Protein AF-A0A8T5NDA1-F1 (afdb_monomer_lite)

Radius of gyration: 12.28 Å; chains: 1; bounding box: 22×23×36 Å

Sequence (57 aa):
MQKRKSLKKEDAVIGAFTEWVGAKYLISENRHFLKLNVKDFEVLSAKQFLVRFKVPE

Foldseek 3Di:
DDPPPDDDPVRVVVVVVCQVVQPQEDEDPDPVQVPDDDDRHYYHYPVRVCVVVVPDD

Structure (mmCIF, N/CA/C/O backbone):
data_AF-A0A8T5NDA1-F1
#
_entry.id   AF-A0A8T5NDA1-F1
#
loop_
_atom_site.group_PDB
_atom_site.id
_atom_site.type_symbol
_atom_site.label_atom_id
_atom_site.label_alt_id
_atom_site.label_comp_id
_atom_site.label_asym_id
_atom_site.label_entity_id
_atom_site.label_seq_id
_atom_site.pdbx_PDB_ins_code
_atom_site.Cartn_x
_atom_site.Cartn_y
_atom_site.Cartn_z
_atom_site.occupancy
_atom_site.B_iso_or_equiv
_atom_site.auth_seq_id
_atom_site.auth_comp_id
_atom_site.auth_asym_id
_atom_site.auth_atom_id
_atom_site.pdbx_PDB_model_num
ATOM 1 N N . MET A 1 1 ? 11.090 17.079 -16.401 1.00 34.12 1 MET A N 1
ATOM 2 C CA . MET A 1 1 ? 10.880 15.634 -16.655 1.00 34.12 1 MET A CA 1
ATOM 3 C C . MET A 1 1 ? 11.146 14.862 -15.366 1.00 34.12 1 MET A C 1
ATOM 5 O O . MET A 1 1 ? 12.289 14.822 -14.927 1.00 34.12 1 MET A O 1
ATOM 9 N N . GLN A 1 2 ? 10.118 14.328 -14.694 1.00 40.34 2 GLN A N 1
ATOM 10 C CA . GLN A 1 2 ? 10.317 13.523 -13.479 1.00 40.34 2 GLN A CA 1
ATOM 11 C C . GLN A 1 2 ? 10.958 12.181 -13.858 1.00 40.34 2 GLN A C 1
ATOM 13 O O . GLN A 1 2 ? 10.398 11.425 -14.651 1.00 40.34 2 GLN A O 1
ATOM 18 N N . LYS A 1 3 ? 12.156 11.909 -13.321 1.00 37.59 3 LYS A N 1
ATOM 19 C CA . LYS A 1 3 ? 12.852 10.623 -13.459 1.00 37.59 3 LYS A CA 1
ATOM 20 C C . LYS A 1 3 ? 11.924 9.515 -12.955 1.00 37.59 3 LYS A C 1
ATOM 22 O O . LYS A 1 3 ? 11.706 9.409 -11.750 1.00 37.59 3 LYS A O 1
ATOM 27 N N . ARG A 1 4 ? 11.408 8.680 -13.862 1.00 48.66 4 ARG A N 1
ATOM 28 C CA . ARG A 1 4 ? 10.772 7.405 -13.511 1.00 48.66 4 ARG A CA 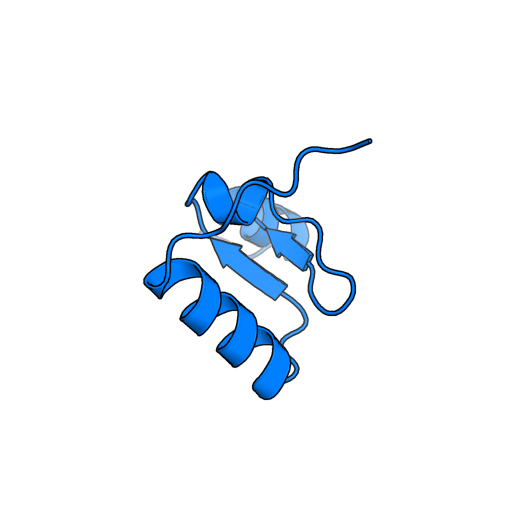1
ATOM 29 C C . ARG A 1 4 ? 11.853 6.532 -12.886 1.00 48.66 4 ARG A C 1
ATOM 31 O O . ARG A 1 4 ? 12.668 5.942 -13.587 1.00 48.66 4 ARG A O 1
ATOM 38 N N . LYS A 1 5 ? 11.944 6.549 -11.558 1.00 54.72 5 LYS A N 1
ATOM 39 C CA . LYS A 1 5 ? 12.846 5.668 -10.827 1.00 54.72 5 LYS A CA 1
ATOM 40 C C . LYS A 1 5 ? 12.263 4.269 -10.989 1.00 54.72 5 LYS A C 1
ATOM 42 O O . LYS A 1 5 ? 11.202 4.004 -10.435 1.00 54.72 5 LYS A O 1
ATOM 47 N N . SER A 1 6 ? 12.893 3.436 -11.815 1.00 59.47 6 SER A N 1
ATOM 48 C CA . SER A 1 6 ? 12.434 2.068 -12.043 1.00 59.47 6 SER A CA 1
ATOM 49 C C . SER A 1 6 ? 12.289 1.363 -10.697 1.00 59.47 6 SER A C 1
ATOM 51 O O . SER A 1 6 ? 13.255 1.262 -9.936 1.00 59.47 6 SER A O 1
ATOM 53 N N . LEU A 1 7 ? 11.063 0.944 -10.391 1.00 65.50 7 LEU A N 1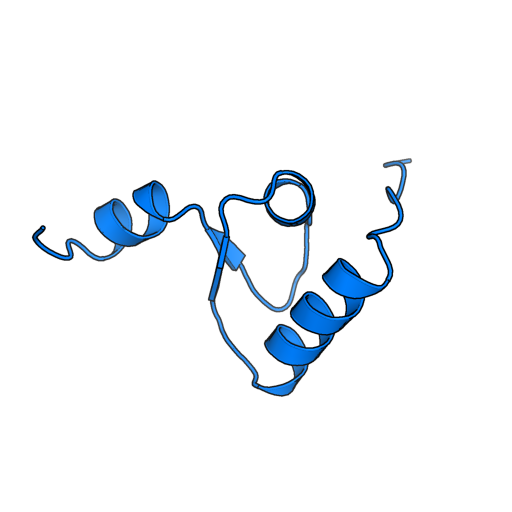
ATOM 54 C CA . LEU A 1 7 ? 10.768 0.023 -9.299 1.00 65.50 7 LEU A CA 1
ATOM 55 C C . LEU A 1 7 ? 11.617 -1.237 -9.492 1.00 65.50 7 LEU A C 1
ATOM 57 O O . LEU A 1 7 ? 11.871 -1.647 -10.632 1.00 65.50 7 LEU A O 1
ATOM 61 N N . LYS A 1 8 ? 12.074 -1.852 -8.397 1.00 76.44 8 LYS A N 1
ATOM 62 C CA . LYS A 1 8 ? 12.663 -3.189 -8.509 1.00 76.44 8 LYS A CA 1
ATOM 63 C C . LYS A 1 8 ? 11.593 -4.149 -9.030 1.00 76.44 8 LYS A C 1
ATOM 65 O O . LYS A 1 8 ? 10.399 -3.894 -8.875 1.00 76.44 8 LYS A O 1
ATOM 70 N N . LYS A 1 9 ? 12.014 -5.254 -9.653 1.00 77.00 9 LYS A N 1
ATOM 71 C CA . LYS A 1 9 ? 11.080 -6.250 -10.205 1.00 77.00 9 LYS A CA 1
ATOM 72 C C . LYS A 1 9 ? 10.074 -6.727 -9.154 1.00 77.00 9 LYS A C 1
ATOM 74 O O . LYS A 1 9 ? 8.901 -6.847 -9.481 1.00 77.00 9 LYS A O 1
ATOM 79 N N . GLU A 1 10 ? 10.508 -6.929 -7.910 1.00 79.38 10 GLU A N 1
ATOM 80 C CA . GLU A 1 10 ? 9.610 -7.341 -6.825 1.00 79.38 10 GLU A CA 1
ATOM 81 C C . GLU A 1 10 ? 8.577 -6.256 -6.489 1.00 79.38 10 GLU A C 1
ATOM 83 O O . GLU A 1 10 ? 7.393 -6.554 -6.340 1.00 79.38 10 GLU A O 1
ATOM 88 N N . ASP A 1 11 ? 8.994 -4.985 -6.447 1.00 81.81 11 ASP A N 1
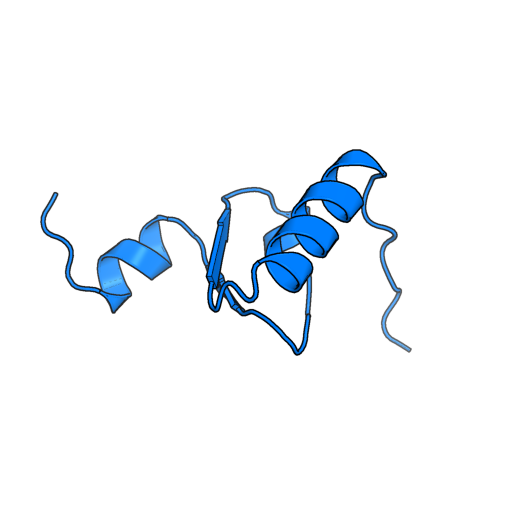ATOM 89 C CA . ASP A 1 11 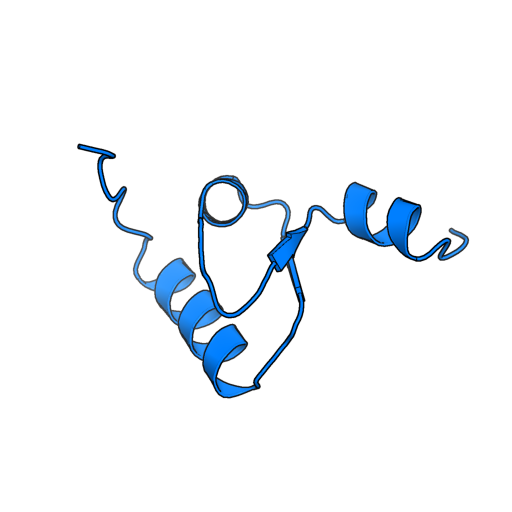? 8.083 -3.878 -6.150 1.00 81.81 11 ASP A CA 1
ATOM 90 C C . ASP A 1 11 ? 7.025 -3.700 -7.262 1.00 81.81 11 ASP A C 1
ATOM 92 O O . ASP A 1 11 ? 5.862 -3.388 -6.999 1.00 81.81 11 ASP A O 1
ATOM 96 N N . ALA A 1 12 ? 7.414 -3.928 -8.521 1.00 83.75 12 ALA A N 1
ATOM 97 C CA . ALA A 1 12 ? 6.503 -3.857 -9.662 1.00 83.75 12 ALA A CA 1
ATOM 98 C C . ALA A 1 12 ? 5.403 -4.930 -9.598 1.00 83.75 12 ALA A C 1
ATOM 100 O O . ALA A 1 12 ? 4.263 -4.646 -9.957 1.00 83.75 12 ALA A O 1
ATOM 101 N N . VAL A 1 13 ? 5.719 -6.132 -9.100 1.00 88.19 13 VAL A N 1
ATOM 102 C CA . VAL A 1 13 ? 4.738 -7.218 -8.932 1.00 88.19 13 VAL A CA 1
ATOM 103 C C . VAL A 1 13 ? 3.683 -6.851 -7.890 1.00 88.19 13 VAL A C 1
ATOM 105 O O . VAL A 1 13 ? 2.497 -7.023 -8.146 1.00 88.19 13 VAL A O 1
ATOM 108 N N . ILE A 1 14 ? 4.087 -6.295 -6.744 1.00 88.62 14 ILE A N 1
ATOM 109 C CA . ILE A 1 14 ? 3.147 -5.861 -5.696 1.00 88.62 14 ILE A CA 1
ATOM 110 C C . ILE A 1 14 ? 2.248 -4.728 -6.210 1.00 88.62 14 ILE A C 1
ATOM 112 O O . ILE A 1 14 ? 1.042 -4.741 -5.963 1.00 88.62 14 ILE A O 1
ATOM 116 N N . GLY A 1 15 ? 2.811 -3.767 -6.953 1.00 87.25 15 GLY A N 1
ATOM 117 C CA . GLY A 1 15 ? 2.034 -2.685 -7.564 1.00 87.25 15 GLY A CA 1
ATOM 118 C C . GLY A 1 15 ? 1.010 -3.204 -8.577 1.00 87.25 15 GLY A C 1
ATOM 119 O O . GLY A 1 15 ? -0.166 -2.872 -8.474 1.00 87.25 15 GLY A O 1
ATOM 120 N N . ALA A 1 16 ? 1.434 -4.084 -9.490 1.00 88.50 16 ALA A N 1
ATOM 121 C CA . ALA A 1 16 ? 0.548 -4.705 -10.474 1.00 88.50 16 ALA A CA 1
ATOM 122 C C . ALA A 1 16 ? -0.539 -5.572 -9.820 1.00 88.50 16 ALA A C 1
ATOM 124 O O . ALA A 1 16 ? -1.685 -5.562 -10.255 1.00 88.50 16 ALA A O 1
ATOM 125 N N . PHE A 1 17 ? -0.204 -6.298 -8.750 1.00 90.75 17 PHE A N 1
ATOM 126 C CA . PHE A 1 17 ? -1.180 -7.071 -7.987 1.00 90.75 17 PHE A CA 1
ATOM 127 C C . PHE A 1 17 ? -2.218 -6.165 -7.317 1.00 90.75 17 PHE A C 1
ATOM 129 O O . PHE A 1 17 ? -3.407 -6.457 -7.373 1.00 90.75 17 PHE A O 1
ATOM 136 N N . THR A 1 18 ? -1.777 -5.049 -6.731 1.00 91.44 18 THR A N 1
ATOM 137 C CA . THR A 1 18 ? -2.658 -4.052 -6.097 1.00 91.44 18 THR A CA 1
ATOM 138 C C . THR A 1 18 ? -3.650 -3.467 -7.105 1.00 91.44 18 THR A C 1
ATOM 140 O O . THR A 1 18 ? -4.839 -3.356 -6.810 1.00 91.44 18 THR A O 1
ATOM 143 N N . GLU A 1 19 ? -3.167 -3.142 -8.305 1.00 89.50 19 GLU A N 1
ATOM 144 C CA . GLU A 1 19 ? -3.995 -2.672 -9.418 1.00 89.50 19 GLU A CA 1
ATOM 145 C C . GLU A 1 19 ? -4.981 -3.755 -9.876 1.00 89.50 19 GLU A C 1
ATOM 147 O O . GLU A 1 19 ? -6.175 -3.492 -10.004 1.00 89.50 19 GLU A O 1
ATOM 152 N N . TRP A 1 20 ? -4.511 -4.994 -10.041 1.00 92.19 20 TRP A N 1
ATOM 153 C CA . TRP A 1 20 ? -5.331 -6.117 -10.497 1.00 92.19 20 TRP A CA 1
ATOM 154 C C . TRP A 1 20 ? -6.497 -6.438 -9.557 1.00 92.19 20 TRP A C 1
ATOM 156 O O . TRP A 1 20 ? -7.607 -6.691 -10.021 1.00 92.19 20 TRP A O 1
ATOM 166 N N . VAL A 1 21 ? -6.275 -6.397 -8.240 1.00 93.69 21 VAL A N 1
ATOM 167 C CA . VAL A 1 21 ? -7.351 -6.621 -7.259 1.00 93.69 21 VAL A CA 1
ATOM 168 C C . VAL A 1 21 ? -8.267 -5.403 -7.084 1.00 93.69 21 VAL A C 1
ATOM 170 O O . VAL A 1 21 ? -9.247 -5.484 -6.344 1.00 93.69 21 VAL A O 1
ATOM 173 N N . GLY A 1 22 ? -7.959 -4.270 -7.725 1.00 90.75 22 GLY A N 1
ATOM 174 C CA . GLY A 1 22 ? -8.716 -3.025 -7.587 1.00 90.75 22 GLY A CA 1
ATOM 175 C C . GLY A 1 22 ? -8.640 -2.427 -6.180 1.00 90.75 22 GLY A C 1
ATOM 176 O O . GLY A 1 22 ? -9.597 -1.806 -5.712 1.00 90.75 22 GLY A O 1
ATOM 177 N N . ALA A 1 23 ? -7.533 -2.645 -5.464 1.00 91.94 23 ALA A N 1
ATOM 178 C CA . ALA A 1 23 ? -7.379 -2.130 -4.111 1.00 91.94 23 ALA A CA 1
ATOM 179 C C . ALA A 1 23 ? -7.231 -0.606 -4.134 1.00 91.94 23 ALA A C 1
ATOM 181 O O . ALA A 1 23 ? -6.371 -0.058 -4.813 1.00 91.94 23 ALA A O 1
ATOM 182 N N . LYS A 1 24 ? -8.028 0.089 -3.320 1.00 90.81 24 LYS A N 1
ATOM 183 C CA . LYS A 1 24 ? -7.972 1.555 -3.215 1.00 90.81 24 LYS A CA 1
ATOM 184 C C . LYS A 1 24 ? -6.699 2.062 -2.526 1.00 90.81 24 LYS A C 1
ATOM 186 O O . LYS A 1 24 ? -6.265 3.184 -2.787 1.00 90.81 24 LYS A O 1
ATOM 191 N N . TYR A 1 25 ? -6.126 1.252 -1.634 1.00 90.94 25 TYR A N 1
ATOM 192 C CA . TYR A 1 25 ? -4.982 1.623 -0.807 1.00 90.94 25 TYR A CA 1
ATOM 193 C C . TYR A 1 25 ? -3.917 0.527 -0.808 1.00 90.94 25 TYR A C 1
ATOM 195 O O . TYR A 1 25 ? -4.234 -0.639 -0.579 1.00 90.94 25 TYR A O 1
ATOM 203 N N . LEU A 1 26 ? -2.654 0.922 -0.971 1.00 91.69 26 LEU A N 1
ATOM 204 C CA . LEU A 1 26 ? -1.492 0.084 -0.674 1.00 91.69 26 LEU A CA 1
ATOM 205 C C . LEU A 1 26 ? -0.817 0.609 0.592 1.00 91.69 26 LEU A C 1
ATOM 207 O O . LEU A 1 26 ? -0.248 1.699 0.588 1.00 91.69 26 LEU A O 1
ATOM 211 N N . ILE A 1 27 ? -0.862 -0.163 1.675 1.00 92.00 27 ILE A N 1
ATOM 212 C CA . ILE A 1 27 ? -0.211 0.213 2.934 1.00 92.00 27 ILE A CA 1
ATOM 213 C C . ILE A 1 27 ? 1.223 -0.319 2.914 1.00 92.00 27 ILE A C 1
ATOM 215 O O . ILE A 1 27 ? 1.435 -1.527 2.816 1.00 92.00 27 ILE A O 1
ATOM 219 N N . SER A 1 28 ? 2.220 0.565 2.979 1.00 90.00 28 SER A N 1
ATOM 220 C CA . SER A 1 28 ? 3.629 0.162 2.942 1.00 90.00 28 SER A CA 1
ATOM 221 C C . SER A 1 28 ? 4.562 1.190 3.584 1.00 90.00 28 SER A C 1
ATOM 223 O O . SER A 1 28 ? 4.438 2.388 3.350 1.00 90.00 28 SER A O 1
ATOM 225 N N . GLU A 1 29 ? 5.576 0.712 4.311 1.00 88.50 29 GLU A N 1
ATOM 226 C CA . GLU A 1 29 ? 6.696 1.532 4.815 1.00 88.50 29 GLU A CA 1
ATOM 227 C C . GLU A 1 29 ? 7.887 1.574 3.839 1.00 88.50 29 GLU A C 1
ATOM 229 O O . GLU A 1 29 ? 8.919 2.208 4.087 1.00 88.50 29 GLU A O 1
ATOM 234 N N . ASN A 1 30 ? 7.782 0.881 2.703 1.00 86.56 30 ASN A N 1
ATOM 235 C CA . ASN A 1 30 ? 8.854 0.849 1.725 1.00 86.56 30 ASN A CA 1
ATOM 236 C C . ASN A 1 30 ? 8.914 2.193 0.975 1.00 86.56 30 ASN A C 1
ATOM 238 O O . ASN A 1 30 ? 8.004 2.599 0.250 1.00 86.56 30 ASN A O 1
ATOM 242 N N . ARG A 1 31 ? 10.056 2.875 1.125 1.00 82.44 31 ARG A N 1
ATOM 243 C CA . ARG A 1 31 ? 10.339 4.205 0.557 1.00 82.44 31 ARG A CA 1
ATOM 244 C C . ARG A 1 31 ? 10.188 4.269 -0.965 1.00 82.44 31 ARG A C 1
ATOM 246 O O . ARG A 1 31 ? 10.059 5.367 -1.503 1.00 82.44 31 ARG A O 1
ATOM 253 N N . HIS A 1 32 ? 10.280 3.135 -1.659 1.00 82.12 32 HIS A N 1
ATOM 254 C CA . HIS A 1 32 ? 10.072 3.055 -3.102 1.00 82.12 32 HIS A CA 1
ATOM 255 C C . HIS A 1 32 ? 8.589 3.201 -3.459 1.00 82.12 32 HIS A C 1
ATOM 257 O O . HIS A 1 32 ? 8.273 3.986 -4.351 1.00 82.12 32 HIS A O 1
ATOM 263 N N . PHE A 1 33 ? 7.690 2.559 -2.707 1.00 81.19 33 PHE A N 1
ATOM 264 C CA . PHE A 1 33 ? 6.243 2.725 -2.866 1.00 81.19 33 PHE A CA 1
ATOM 265 C C . PHE A 1 33 ? 5.757 4.083 -2.381 1.00 81.19 33 PHE A C 1
ATOM 267 O O . PHE A 1 33 ? 4.960 4.713 -3.058 1.00 81.19 33 PHE A O 1
ATOM 274 N N . LEU A 1 34 ? 6.293 4.600 -1.274 1.00 81.12 34 LEU A N 1
ATOM 275 C CA . LEU A 1 34 ? 5.917 5.933 -0.777 1.00 81.12 34 LEU A CA 1
ATOM 276 C C . LEU A 1 34 ? 6.264 7.071 -1.756 1.00 81.12 34 LEU A C 1
ATOM 278 O O . LEU A 1 34 ? 5.760 8.182 -1.628 1.00 81.12 34 LEU A O 1
ATOM 282 N N . LYS A 1 35 ? 7.153 6.817 -2.724 1.00 81.56 35 LYS A N 1
ATOM 283 C CA . LYS A 1 35 ? 7.497 7.753 -3.808 1.00 81.56 35 LYS A CA 1
ATOM 284 C C . LYS A 1 35 ? 6.788 7.431 -5.119 1.00 81.56 35 LYS A C 1
ATOM 286 O O . LYS A 1 35 ? 6.974 8.157 -6.097 1.00 81.56 35 LYS A O 1
ATOM 291 N N . LEU A 1 36 ? 6.040 6.335 -5.160 1.00 79.62 36 LEU A N 1
ATOM 292 C CA . LEU A 1 36 ? 5.298 5.920 -6.328 1.00 79.62 36 LEU A CA 1
ATOM 293 C C . LEU A 1 36 ? 4.040 6.777 -6.431 1.00 79.62 36 LEU A C 1
ATOM 295 O O . LEU A 1 36 ? 3.225 6.817 -5.517 1.00 79.62 36 LEU A O 1
ATOM 299 N N . ASN A 1 37 ? 3.902 7.472 -7.555 1.00 74.69 37 ASN A N 1
ATOM 300 C CA . ASN A 1 37 ? 2.688 8.200 -7.885 1.00 74.69 37 ASN A CA 1
ATOM 301 C C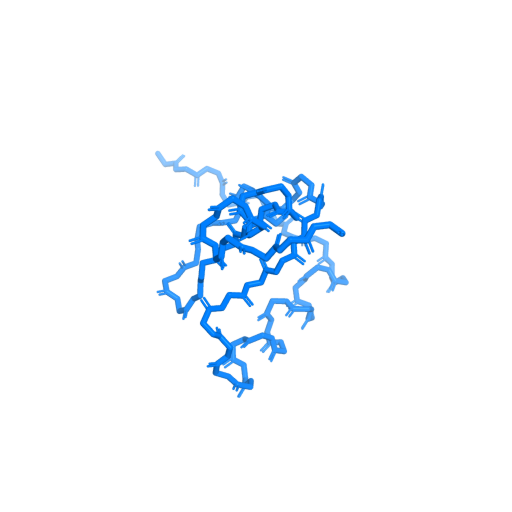 . ASN A 1 37 ? 1.936 7.400 -8.950 1.00 74.69 37 ASN A C 1
ATOM 303 O O . ASN A 1 37 ? 2.325 7.388 -10.120 1.00 74.69 37 ASN A O 1
ATOM 307 N N . VAL A 1 38 ? 0.916 6.680 -8.502 1.00 79.19 38 VAL A N 1
ATOM 308 C CA . VAL A 1 38 ? 0.018 5.844 -9.303 1.00 79.19 38 VAL A CA 1
ATOM 309 C C . VAL A 1 38 ? -1.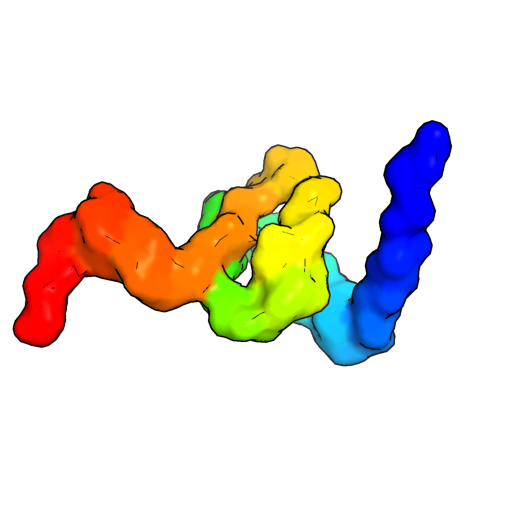376 6.457 -9.261 1.00 79.19 38 VAL A C 1
ATOM 311 O O . VAL A 1 38 ? -1.757 7.073 -8.269 1.00 79.19 38 VAL A O 1
ATOM 314 N N . LYS A 1 39 ? -2.115 6.342 -10.366 1.00 79.38 39 LYS A N 1
ATOM 315 C CA . LYS A 1 39 ? -3.452 6.941 -10.485 1.00 79.38 39 LYS A CA 1
ATOM 316 C C . LYS A 1 39 ? -4.541 6.056 -9.884 1.00 79.38 39 LYS A C 1
ATOM 318 O O . LYS A 1 39 ? -5.563 6.581 -9.457 1.00 79.38 39 LYS A O 1
ATOM 323 N N . ASP A 1 40 ? -4.304 4.749 -9.859 1.00 85.69 40 ASP A N 1
ATOM 324 C CA . ASP A 1 40 ? -5.336 3.748 -9.590 1.00 85.69 40 ASP A CA 1
ATOM 325 C C . ASP A 1 40 ? -5.481 3.416 -8.097 1.00 85.69 40 ASP A C 1
ATOM 327 O O . ASP A 1 40 ? -6.556 3.013 -7.658 1.00 85.69 40 ASP A O 1
ATOM 331 N N . PHE A 1 41 ? -4.437 3.644 -7.293 1.00 88.00 41 PHE A N 1
ATOM 332 C CA . PHE A 1 41 ? -4.460 3.425 -5.845 1.00 88.00 41 PHE A CA 1
ATOM 333 C C . PHE A 1 41 ? -3.592 4.436 -5.092 1.00 88.00 41 PHE A C 1
ATOM 335 O O . PHE A 1 41 ? -2.614 4.961 -5.619 1.00 88.00 41 PHE A O 1
ATOM 342 N N . GLU A 1 42 ? -3.933 4.702 -3.832 1.00 90.69 42 GLU A N 1
ATOM 343 C CA . GLU A 1 42 ? -3.161 5.591 -2.959 1.00 90.69 42 GLU A CA 1
ATOM 344 C C . GLU A 1 42 ? -2.213 4.769 -2.075 1.00 90.69 42 GLU A C 1
ATOM 346 O O . GLU A 1 42 ? -2.628 3.819 -1.409 1.00 90.69 42 GLU A O 1
ATOM 351 N N . VAL A 1 43 ? -0.929 5.133 -2.042 1.00 90.56 43 VAL A N 1
ATOM 352 C CA . VAL A 1 43 ? 0.035 4.505 -1.128 1.00 90.56 43 VAL A CA 1
ATOM 353 C C . VAL A 1 43 ? 0.031 5.254 0.201 1.00 90.56 43 VAL A C 1
ATOM 355 O O . VAL A 1 43 ? 0.264 6.462 0.229 1.00 90.56 43 VAL A O 1
ATOM 358 N N . LEU A 1 44 ? -0.194 4.538 1.302 1.00 91.44 44 LEU A N 1
ATOM 359 C CA . LEU A 1 44 ? -0.200 5.092 2.658 1.00 91.44 44 LEU A CA 1
ATOM 360 C C . LEU A 1 44 ? 0.852 4.405 3.530 1.00 91.44 44 LEU A C 1
ATOM 362 O O . LEU A 1 44 ? 1.082 3.202 3.416 1.00 91.44 44 LEU A O 1
ATOM 366 N N . SER A 1 45 ? 1.449 5.155 4.454 1.00 92.06 45 SER A N 1
ATOM 367 C CA . SER A 1 45 ? 2.175 4.551 5.573 1.00 92.06 45 SER A CA 1
ATOM 368 C C . SER A 1 45 ? 1.196 3.922 6.568 1.00 92.06 45 SER A C 1
ATOM 370 O O . SER A 1 45 ? 0.027 4.318 6.643 1.00 92.06 45 SER A O 1
ATOM 372 N N . ALA A 1 46 ? 1.666 2.976 7.380 1.00 91.00 46 ALA A N 1
ATOM 373 C CA . ALA A 1 46 ? 0.849 2.362 8.428 1.00 91.00 46 ALA A CA 1
ATOM 374 C C . ALA A 1 46 ? 0.290 3.432 9.379 1.00 91.00 46 ALA A C 1
ATOM 376 O O . ALA A 1 46 ? -0.903 3.459 9.676 1.00 91.00 46 ALA A O 1
ATOM 377 N N . LYS A 1 47 ? 1.133 4.399 9.763 1.00 90.38 47 LYS A N 1
ATOM 378 C CA . LYS A 1 47 ? 0.724 5.534 10.597 1.00 90.38 47 LYS A CA 1
ATOM 379 C C . LYS A 1 47 ? -0.366 6.379 9.932 1.00 90.38 47 LYS A C 1
ATOM 381 O O . LYS A 1 47 ? -1.329 6.757 10.591 1.00 90.38 47 LYS A O 1
ATOM 386 N N . GLN A 1 48 ? -0.226 6.690 8.642 1.00 91.31 48 GLN A N 1
ATOM 387 C CA . GLN A 1 48 ? -1.234 7.462 7.908 1.00 91.31 48 GLN A CA 1
ATOM 388 C C . GLN A 1 48 ? -2.563 6.716 7.829 1.00 91.31 48 GLN A C 1
ATOM 390 O O . GLN A 1 48 ? -3.611 7.331 8.008 1.00 91.31 48 GLN A O 1
ATOM 395 N N . PHE A 1 49 ? -2.520 5.404 7.598 1.00 92.19 49 PHE A N 1
ATOM 396 C CA . PHE A 1 49 ? -3.712 4.570 7.574 1.00 92.19 49 PHE A CA 1
ATOM 397 C C . PHE A 1 49 ? -4.434 4.585 8.930 1.00 92.19 49 PHE A C 1
ATOM 399 O O . PHE A 1 49 ? -5.612 4.938 8.984 1.00 92.19 49 PHE A O 1
ATOM 406 N N . LEU A 1 50 ? -3.727 4.309 10.031 1.00 90.56 50 LEU A N 1
ATOM 407 C CA . LEU A 1 50 ? -4.313 4.291 11.377 1.00 90.56 50 LEU A CA 1
ATOM 408 C C . LEU A 1 50 ? -4.933 5.644 11.761 1.00 90.56 50 LEU A C 1
ATOM 410 O O . LEU A 1 50 ? -6.077 5.693 12.212 1.00 90.56 50 LEU A O 1
ATOM 414 N N . VAL A 1 51 ? -4.227 6.753 11.503 1.00 91.06 51 VAL A N 1
ATOM 415 C CA . VAL A 1 51 ? -4.739 8.111 11.767 1.00 91.06 51 VAL A CA 1
ATOM 416 C C . VAL A 1 51 ? -5.983 8.411 10.931 1.00 91.06 51 VAL A C 1
ATOM 418 O O . VAL A 1 51 ? -6.952 8.973 11.441 1.00 91.06 51 VAL A O 1
ATOM 421 N N . ARG A 1 52 ? -5.975 8.041 9.646 1.00 91.19 52 ARG A N 1
ATOM 422 C CA . ARG A 1 52 ? -7.072 8.346 8.720 1.00 91.19 52 ARG A CA 1
ATOM 423 C C . ARG A 1 52 ? -8.339 7.569 9.047 1.00 91.19 52 ARG A C 1
ATOM 425 O O . ARG A 1 52 ? -9.428 8.126 8.941 1.00 91.19 52 ARG A O 1
ATOM 432 N N . PHE A 1 53 ? -8.195 6.309 9.442 1.00 89.31 53 PHE A N 1
ATOM 433 C CA . PHE A 1 53 ? -9.324 5.421 9.708 1.00 89.31 53 PHE A CA 1
ATOM 434 C C . PHE A 1 53 ? -9.684 5.313 11.191 1.00 89.31 53 PHE A C 1
ATOM 436 O O . PHE A 1 53 ? -10.602 4.571 11.526 1.00 89.31 53 PHE A O 1
ATOM 443 N N . LYS A 1 54 ? -9.014 6.083 12.066 1.00 81.88 54 LYS A N 1
ATOM 444 C CA . LYS A 1 54 ? -9.227 6.079 13.524 1.00 81.88 54 LYS A CA 1
ATOM 445 C C . LYS A 1 54 ? -9.296 4.658 14.087 1.00 81.88 54 LYS A C 1
ATOM 447 O O . LYS A 1 54 ? -10.144 4.369 14.927 1.00 81.88 54 LYS A O 1
ATOM 452 N N . VAL A 1 55 ? -8.442 3.770 13.584 1.00 70.94 55 VAL A N 1
ATOM 453 C CA . VAL A 1 55 ? -8.358 2.404 14.100 1.00 70.94 55 VAL A CA 1
ATOM 454 C C . VAL A 1 55 ? -7.671 2.511 15.465 1.00 70.94 55 VAL A C 1
ATOM 456 O O . VAL A 1 55 ? -6.539 3.000 15.500 1.00 70.94 55 VAL A O 1
ATOM 459 N N . PRO A 1 56 ? -8.347 2.169 16.577 1.00 58.75 56 PRO A N 1
ATOM 460 C CA . PRO A 1 56 ? -7.707 2.178 17.886 1.00 58.75 56 PRO A CA 1
ATOM 461 C C . PRO A 1 56 ? -6.603 1.108 17.934 1.00 58.75 56 PRO A C 1
ATOM 463 O O . PRO A 1 56 ? -6.767 0.050 17.324 1.00 58.75 56 PRO A O 1
ATOM 466 N N . GLU A 1 57 ? -5.486 1.432 18.598 1.00 60.94 57 GLU A N 1
ATOM 467 C CA . GLU A 1 57 ? -4.356 0.514 18.853 1.00 60.94 57 GLU A CA 1
ATOM 468 C C . GLU A 1 57 ? -4.753 -0.677 19.733 1.00 60.94 57 GLU A C 1
ATOM 470 O O . GLU A 1 57 ? -5.575 -0.486 20.662 1.00 60.94 57 GLU A O 1
#

pLDDT: mean 81.08, std 14.59, range [34.12, 93.69]

Secondary structure (DSSP, 8-state):
-----PPPHHHHHHHHHHHHTT-SEEE---TTTTT---SS-EEE-HHHHHHHHT---